Protein AF-A0A4R2CNR7-F1 (afdb_monomer_lite)

Foldseek 3Di:
DDAQADDPDPVLVVCQDPPHPCHDVVSVRNPVSNCQVPDVVNVVVCVVVVPDDDDPVVVPPD

Sequence (62 aa):
MVTHCAVAEPELAALTAPGTETYRWAEEYRLGDQDIVTDPEIRKAIEERDIELVSMRNAFTD

pLDDT: mean 87.38, std 10.8, range [62.25, 98.31]

Secondary structure (DSSP, 8-state):
-------S-TTGGGGGSTT-TTTTHHHHHHHHHHHHHH-HHHHHHHHHTT-----TTGGG--

Radius of gyration: 15.6 Å; chains: 1; bounding box: 30×27×44 Å

Structure (mmCIF, N/CA/C/O backbone):
data_AF-A0A4R2CN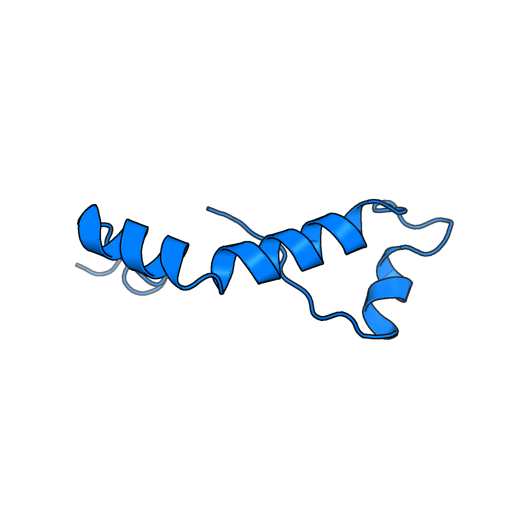R7-F1
#
_entry.id   AF-A0A4R2CNR7-F1
#
loop_
_atom_site.group_PDB
_atom_site.id
_atom_site.type_symbol
_atom_site.label_atom_id
_atom_site.label_alt_id
_atom_site.label_comp_id
_atom_site.label_asym_id
_atom_site.label_entity_id
_atom_site.label_seq_id
_atom_site.pdbx_PDB_ins_code
_atom_site.Cartn_x
_atom_site.Cartn_y
_atom_site.Cartn_z
_atom_site.occupancy
_atom_site.B_iso_or_equiv
_atom_site.auth_seq_id
_atom_site.auth_comp_id
_atom_site.auth_asym_id
_atom_site.auth_atom_id
_atom_site.pdbx_PDB_model_num
ATOM 1 N N . MET A 1 1 ? -8.321 -6.415 4.327 1.00 81.38 1 MET A N 1
ATOM 2 C CA . MET A 1 1 ? -7.829 -6.052 2.980 1.00 81.38 1 MET A CA 1
ATOM 3 C C . MET A 1 1 ? -6.452 -6.667 2.808 1.00 81.38 1 MET A C 1
ATOM 5 O O . MET A 1 1 ? -5.713 -6.687 3.782 1.00 81.38 1 MET A O 1
ATOM 9 N N . VAL A 1 2 ? -6.136 -7.204 1.631 1.00 91.31 2 VAL A N 1
ATOM 10 C CA . VAL A 1 2 ? -4.793 -7.700 1.298 1.00 91.31 2 VAL A CA 1
ATOM 11 C C . VAL A 1 2 ? -4.263 -6.819 0.177 1.00 91.31 2 VAL A C 1
ATOM 13 O O . VAL A 1 2 ? -4.972 -6.623 -0.806 1.00 91.31 2 VAL A O 1
ATOM 16 N N . THR A 1 3 ? -3.057 -6.291 0.344 1.00 93.19 3 THR A N 1
ATOM 17 C CA . THR A 1 3 ? -2.339 -5.487 -0.653 1.00 93.19 3 THR A CA 1
ATOM 18 C C . THR A 1 3 ? -0.951 -6.080 -0.870 1.00 93.19 3 THR A C 1
ATOM 20 O O . THR A 1 3 ? -0.446 -6.835 -0.035 1.00 93.19 3 THR A O 1
ATOM 23 N N . HIS A 1 4 ? -0.332 -5.757 -2.000 1.00 92.44 4 HIS A N 1
ATOM 24 C CA . HIS A 1 4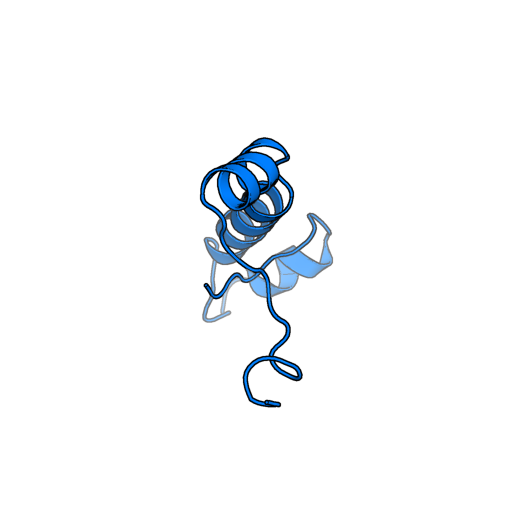 ? 0.955 -6.300 -2.428 1.00 92.44 4 HIS A CA 1
ATOM 25 C C . HIS A 1 4 ? 1.999 -5.200 -2.632 1.00 92.44 4 HIS A C 1
ATOM 27 O O . HIS A 1 4 ? 2.807 -5.283 -3.554 1.00 92.44 4 HIS A O 1
ATOM 33 N N . CYS A 1 5 ? 1.992 -4.186 -1.770 1.00 93.88 5 CYS A N 1
ATOM 34 C CA . CYS A 1 5 ? 2.799 -2.978 -1.906 1.00 93.88 5 CYS A CA 1
ATOM 35 C C . CYS A 1 5 ? 4.274 -3.258 -2.249 1.00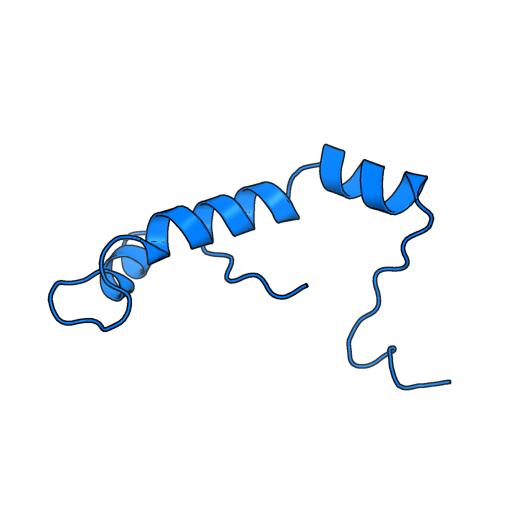 93.88 5 CYS A C 1
ATOM 37 O O . CYS A 1 5 ? 4.898 -4.168 -1.694 1.00 93.88 5 CYS A O 1
ATOM 39 N N . ALA A 1 6 ? 4.829 -2.459 -3.157 1.00 92.56 6 ALA A N 1
ATOM 40 C CA . ALA A 1 6 ? 6.245 -2.477 -3.507 1.00 92.56 6 ALA A CA 1
ATOM 41 C C . ALA A 1 6 ? 6.747 -1.057 -3.792 1.00 92.56 6 ALA A C 1
ATOM 43 O O . ALA A 1 6 ? 5.960 -0.133 -3.975 1.00 92.56 6 ALA A O 1
ATOM 44 N N . VAL A 1 7 ? 8.069 -0.899 -3.845 1.00 91.38 7 VAL A N 1
ATOM 45 C CA . VAL A 1 7 ? 8.740 0.364 -4.183 1.00 91.38 7 VAL A CA 1
ATOM 46 C C . VAL A 1 7 ? 9.290 0.276 -5.607 1.00 91.38 7 VAL A C 1
ATOM 48 O O . VAL A 1 7 ? 9.697 -0.802 -6.043 1.00 91.38 7 VAL A O 1
ATOM 51 N N . ALA A 1 8 ? 9.301 1.404 -6.322 1.00 89.12 8 ALA A N 1
ATOM 52 C CA . ALA A 1 8 ? 9.807 1.524 -7.688 1.00 89.12 8 ALA A CA 1
ATOM 53 C C . ALA A 1 8 ? 11.344 1.417 -7.745 1.00 89.12 8 ALA A C 1
ATOM 55 O O . ALA A 1 8 ? 12.050 2.404 -7.937 1.00 89.12 8 ALA A O 1
ATOM 56 N N . GLU A 1 9 ? 11.848 0.199 -7.573 1.00 90.38 9 GLU A N 1
ATOM 57 C CA . GLU A 1 9 ? 13.266 -0.151 -7.645 1.00 90.38 9 GLU A CA 1
ATOM 58 C C . GLU A 1 9 ? 13.521 -1.145 -8.789 1.00 90.38 9 GLU A C 1
ATOM 60 O O . GLU A 1 9 ? 12.624 -1.916 -9.141 1.00 90.38 9 GLU A O 1
ATOM 65 N N . PRO A 1 10 ? 14.747 -1.217 -9.345 1.00 86.56 10 PRO A N 1
ATOM 66 C CA . PRO A 1 10 ? 15.070 -2.145 -10.432 1.00 86.56 10 PRO A CA 1
ATOM 67 C C . PRO A 1 10 ? 14.759 -3.617 -10.123 1.00 86.56 10 PRO A C 1
ATOM 69 O O . PRO A 1 10 ? 14.483 -4.397 -11.031 1.00 86.56 10 PRO A O 1
ATOM 72 N N . GLU A 1 11 ? 14.789 -4.005 -8.847 1.00 86.56 11 GLU A N 1
ATOM 73 C CA . GLU A 1 11 ? 14.467 -5.364 -8.405 1.00 86.56 11 GLU A CA 1
ATOM 74 C C . GLU A 1 11 ? 12.985 -5.720 -8.620 1.00 86.56 11 GLU A C 1
ATOM 76 O O . GLU A 1 11 ? 12.668 -6.871 -8.918 1.00 86.56 11 GLU A O 1
ATOM 81 N N . LEU A 1 12 ? 12.073 -4.740 -8.572 1.00 85.44 12 LEU A N 1
ATOM 82 C CA . LEU A 1 12 ? 10.648 -4.960 -8.841 1.00 85.44 12 LEU A CA 1
ATOM 83 C C . LEU A 1 12 ? 10.420 -5.444 -10.282 1.00 85.44 12 LEU A C 1
ATOM 85 O O . LEU A 1 12 ? 9.609 -6.345 -10.511 1.00 85.44 12 LEU A O 1
ATOM 89 N N . ALA A 1 13 ? 11.205 -4.934 -11.234 1.00 77.31 13 ALA A N 1
ATOM 90 C CA . ALA A 1 13 ? 11.142 -5.340 -12.637 1.00 77.31 13 ALA A CA 1
ATOM 91 C C . ALA A 1 13 ? 11.549 -6.813 -12.862 1.00 77.31 13 ALA A C 1
ATOM 93 O O . ALA A 1 13 ? 11.191 -7.416 -13.875 1.00 77.31 13 ALA A O 1
ATOM 94 N N . ALA A 1 14 ? 12.257 -7.441 -11.914 1.00 77.88 14 ALA A N 1
ATOM 95 C CA . ALA A 1 14 ? 12.577 -8.867 -11.995 1.00 77.88 14 ALA A CA 1
ATOM 96 C C . ALA A 1 14 ? 11.327 -9.757 -11.841 1.00 77.88 14 ALA A C 1
ATOM 98 O O . ALA A 1 14 ? 11.270 -10.844 -12.417 1.00 77.88 14 ALA A O 1
ATOM 99 N N . LEU A 1 15 ? 10.294 -9.287 -11.126 1.00 72.56 15 LEU A N 1
ATOM 100 C CA . LEU A 1 15 ? 9.009 -9.990 -10.984 1.00 72.56 15 LEU A CA 1
ATOM 101 C C . LEU A 1 15 ? 8.168 -9.942 -12.269 1.00 72.56 15 LEU A C 1
ATOM 103 O O . LEU A 1 15 ? 7.285 -10.780 -12.477 1.00 72.56 15 LEU A O 1
ATOM 107 N N . THR A 1 16 ? 8.449 -8.978 -13.145 1.00 69.44 16 THR A N 1
ATOM 108 C CA . THR A 1 16 ? 7.722 -8.730 -14.393 1.00 69.44 16 THR A CA 1
ATOM 109 C C . THR A 1 16 ? 8.509 -9.161 -15.633 1.00 69.44 16 THR A C 1
ATOM 111 O O . THR A 1 16 ? 8.159 -8.765 -16.744 1.00 69.44 16 THR A O 1
ATOM 114 N N . ALA A 1 17 ? 9.538 -10.004 -15.485 1.00 69.38 17 ALA A N 1
ATOM 115 C CA . ALA A 1 17 ? 10.331 -10.512 -16.603 1.00 69.38 17 ALA A CA 1
ATOM 116 C C . ALA A 1 17 ? 9.535 -11.481 -17.514 1.00 69.38 17 ALA A C 1
ATOM 118 O O . ALA A 1 17 ? 8.684 -12.233 -17.033 1.00 69.38 17 ALA A O 1
ATOM 119 N N . PRO A 1 18 ? 9.795 -11.515 -18.839 1.00 65.50 18 PRO A N 1
ATOM 120 C CA . PRO A 1 18 ? 9.155 -12.478 -19.736 1.00 65.50 18 PRO A CA 1
ATOM 121 C C . PRO A 1 18 ? 9.368 -13.922 -19.258 1.00 65.50 18 PRO A C 1
ATOM 123 O O . PRO A 1 18 ? 10.504 -14.354 -19.082 1.00 65.50 18 PRO A O 1
ATOM 126 N N . GLY A 1 19 ? 8.274 -14.663 -19.066 1.00 70.56 19 GLY A N 1
ATOM 127 C CA . GLY A 1 19 ? 8.299 -16.035 -18.545 1.00 70.56 19 GLY A CA 1
ATOM 128 C C . GLY A 1 19 ? 7.930 -16.169 -17.064 1.00 70.56 19 GLY A C 1
ATOM 129 O O . GLY A 1 19 ? 7.832 -17.296 -16.587 1.00 70.56 19 GLY A O 1
ATOM 130 N N . THR A 1 20 ? 7.681 -15.066 -16.346 1.00 67.75 20 THR A N 1
ATOM 131 C CA . THR A 1 20 ? 7.066 -15.111 -15.009 1.00 67.75 20 THR A CA 1
ATOM 132 C C . THR A 1 20 ? 5.540 -15.217 -15.105 1.00 67.75 20 THR A C 1
ATOM 134 O O . THR A 1 20 ? 4.923 -14.713 -16.045 1.00 67.75 20 THR A O 1
ATOM 137 N N . GLU A 1 21 ? 4.904 -15.871 -14.128 1.00 68.12 21 GLU A N 1
ATOM 138 C CA . GLU A 1 21 ? 3.437 -16.024 -14.083 1.00 68.12 21 GLU A CA 1
ATOM 139 C C . GLU A 1 21 ? 2.705 -14.678 -13.904 1.00 68.12 21 GLU A C 1
ATOM 141 O O . GLU A 1 21 ? 1.559 -14.519 -14.319 1.00 68.12 21 GLU A O 1
ATOM 146 N N . THR A 1 22 ? 3.379 -13.677 -13.333 1.00 66.19 22 THR A N 1
ATOM 147 C CA . THR A 1 22 ? 2.828 -12.364 -12.955 1.00 66.19 22 THR A CA 1
ATOM 148 C C . THR A 1 22 ? 3.219 -11.246 -13.930 1.00 66.19 22 THR A C 1
ATOM 150 O O . THR A 1 22 ? 3.491 -10.111 -13.536 1.00 66.19 22 THR A O 1
ATOM 153 N N . TYR A 1 23 ? 3.309 -11.576 -15.218 1.00 66.69 23 TYR A N 1
ATOM 154 C CA . TYR A 1 23 ? 3.937 -10.728 -16.230 1.00 66.69 23 TYR A CA 1
ATOM 155 C C . TYR A 1 23 ? 3.187 -9.401 -16.508 1.00 66.69 23 TYR A C 1
ATOM 157 O O . TYR A 1 23 ? 1.983 -9.382 -16.759 1.00 66.69 23 TYR A O 1
ATOM 165 N N . ARG A 1 24 ? 3.958 -8.298 -16.541 1.00 64.81 24 ARG A N 1
ATOM 166 C CA . ARG A 1 24 ? 3.630 -6.876 -16.832 1.00 64.81 24 ARG A CA 1
ATOM 167 C C . ARG A 1 24 ? 2.733 -6.118 -15.857 1.00 64.81 24 ARG A C 1
ATOM 169 O O . ARG A 1 24 ? 3.081 -5.001 -15.503 1.00 64.81 24 ARG A O 1
ATOM 176 N N . TRP A 1 25 ? 1.606 -6.675 -15.435 1.00 72.44 25 TRP A N 1
ATOM 177 C CA . TRP A 1 25 ? 0.637 -5.920 -14.626 1.00 72.44 25 TRP A CA 1
ATOM 178 C C . TRP A 1 25 ? 1.030 -5.818 -13.149 1.00 72.44 25 TRP A C 1
ATOM 180 O O . TRP A 1 25 ? 0.595 -4.907 -12.453 1.00 72.44 25 TRP A O 1
ATOM 190 N N . ALA A 1 26 ? 1.865 -6.735 -12.655 1.00 82.25 26 ALA A N 1
ATOM 191 C CA . ALA A 1 26 ? 2.193 -6.792 -11.236 1.00 82.25 26 ALA A CA 1
ATOM 192 C C . ALA A 1 26 ? 2.914 -5.537 -10.731 1.00 82.25 26 ALA A C 1
ATOM 194 O O . ALA A 1 26 ? 2.694 -5.144 -9.598 1.00 82.25 26 ALA A O 1
ATOM 195 N N . GLU A 1 27 ? 3.749 -4.891 -11.538 1.00 87.50 27 GLU A N 1
ATOM 196 C CA . GLU A 1 27 ? 4.447 -3.676 -11.108 1.00 87.50 27 GLU A CA 1
ATOM 197 C C . GLU A 1 27 ? 3.473 -2.515 -10.881 1.00 87.50 27 GLU A C 1
ATOM 199 O O . GLU A 1 27 ? 3.436 -1.958 -9.787 1.00 87.50 27 GLU A O 1
ATOM 204 N N . GLU A 1 28 ? 2.612 -2.230 -11.861 1.00 88.25 28 GLU A N 1
ATOM 205 C CA . GLU A 1 28 ? 1.605 -1.165 -11.779 1.00 88.25 28 GLU A CA 1
ATOM 206 C C . GLU A 1 28 ? 0.702 -1.319 -10.547 1.00 88.25 28 GLU A C 1
ATOM 208 O O . GLU A 1 28 ? 0.532 -0.373 -9.780 1.00 88.25 28 GLU A O 1
ATOM 213 N N . TYR A 1 29 ? 0.173 -2.522 -10.304 1.00 90.06 29 TYR A N 1
ATOM 214 C CA . TYR A 1 29 ? -0.716 -2.751 -9.163 1.00 90.06 29 TYR A CA 1
ATOM 215 C C . TYR A 1 29 ? -0.006 -2.641 -7.815 1.00 90.06 29 TYR A C 1
ATOM 217 O O . TYR A 1 29 ? -0.596 -2.149 -6.861 1.00 90.06 29 TYR A O 1
ATOM 225 N N . ARG A 1 30 ? 1.253 -3.077 -7.708 1.00 92.31 30 ARG A N 1
ATOM 226 C CA . ARG A 1 30 ? 1.994 -3.008 -6.439 1.00 92.31 30 ARG A CA 1
ATOM 227 C C . ARG A 1 30 ? 2.388 -1.577 -6.080 1.00 92.31 30 ARG A C 1
ATOM 229 O O . ARG A 1 30 ? 2.408 -1.242 -4.897 1.00 92.31 30 ARG A O 1
ATOM 236 N N . LE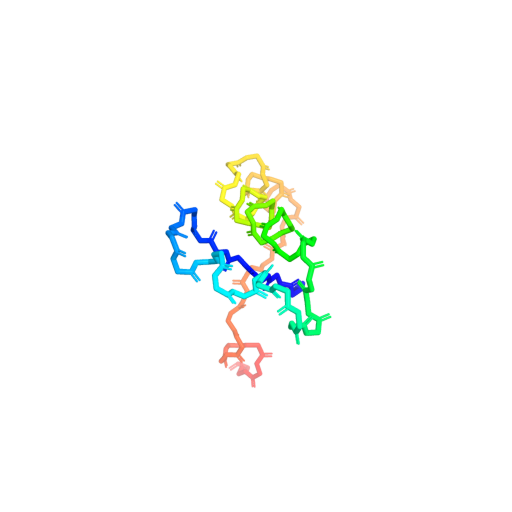U A 1 31 ? 2.678 -0.754 -7.088 1.00 93.19 31 LEU A N 1
ATOM 237 C CA . LEU A 1 31 ? 2.886 0.683 -6.912 1.00 93.19 31 LEU A CA 1
ATOM 238 C C . LEU A 1 31 ? 1.566 1.381 -6.554 1.00 93.19 31 LEU A C 1
ATOM 240 O O . LEU A 1 31 ? 1.524 2.134 -5.589 1.00 93.19 31 LEU A O 1
ATOM 244 N N . GLY A 1 32 ? 0.467 1.050 -7.236 1.00 94.56 32 GLY A N 1
ATOM 245 C CA . GLY A 1 32 ? -0.857 1.583 -6.899 1.00 94.56 32 GLY A CA 1
ATOM 246 C C . GLY A 1 32 ? -1.317 1.210 -5.484 1.00 94.56 32 GLY A C 1
ATOM 247 O O . GLY A 1 32 ? -1.819 2.057 -4.751 1.00 94.56 32 GLY A O 1
ATOM 248 N N . ASP A 1 33 ? -1.091 -0.036 -5.059 1.00 95.31 33 ASP A N 1
ATOM 249 C CA . ASP A 1 33 ? -1.345 -0.478 -3.685 1.00 95.31 33 ASP A CA 1
ATOM 250 C C . ASP A 1 33 ? -0.535 0.350 -2.678 1.00 95.31 33 ASP A C 1
ATOM 252 O O . ASP A 1 33 ? -1.070 0.765 -1.649 1.00 95.31 33 ASP A O 1
ATOM 256 N N . GLN A 1 34 ? 0.744 0.602 -2.976 1.00 95.94 34 GLN A N 1
ATOM 257 C CA . GLN A 1 34 ? 1.632 1.413 -2.144 1.00 95.94 34 GLN A CA 1
ATOM 258 C C . GLN A 1 34 ? 1.120 2.855 -2.017 1.00 95.94 34 GLN A C 1
ATOM 260 O O . GLN A 1 34 ? 1.076 3.377 -0.899 1.00 95.94 34 GLN A O 1
ATOM 265 N N . ASP A 1 35 ? 0.684 3.467 -3.118 1.00 96.12 35 ASP A N 1
ATOM 266 C CA . ASP A 1 35 ? 0.119 4.819 -3.129 1.00 96.12 35 ASP A CA 1
ATOM 267 C C . ASP A 1 35 ? -1.161 4.888 -2.285 1.00 96.12 35 ASP A C 1
ATOM 269 O O . ASP A 1 35 ? -1.286 5.752 -1.420 1.00 96.12 35 ASP A O 1
ATOM 273 N N . ILE A 1 36 ? -2.077 3.927 -2.445 1.00 95.56 36 ILE A N 1
ATOM 274 C CA . ILE A 1 36 ? -3.351 3.895 -1.709 1.00 95.56 36 ILE A CA 1
ATOM 275 C C . ILE A 1 36 ? -3.130 3.735 -0.201 1.00 95.56 36 ILE A C 1
ATOM 277 O O . ILE A 1 36 ? -3.740 4.453 0.590 1.00 95.56 36 ILE A O 1
ATOM 281 N N . VAL A 1 37 ? -2.280 2.798 0.236 1.00 94.94 37 VAL A N 1
ATOM 282 C CA . VAL A 1 37 ? -2.105 2.547 1.683 1.00 94.94 37 VAL A CA 1
ATOM 283 C C . VAL A 1 37 ? -1.312 3.644 2.392 1.00 94.94 37 VAL A C 1
ATOM 285 O O . VAL A 1 37 ? -1.316 3.692 3.623 1.00 94.94 37 VAL A O 1
ATOM 288 N N . THR A 1 38 ? -0.623 4.502 1.637 1.00 95.31 38 THR A N 1
ATOM 289 C CA . THR A 1 38 ? 0.117 5.651 2.175 1.00 95.31 38 THR A CA 1
ATOM 290 C C . THR A 1 38 ? -0.584 6.988 1.964 1.00 95.31 38 THR A C 1
ATOM 292 O O . THR A 1 38 ? -0.113 7.997 2.488 1.00 95.31 38 THR A O 1
ATOM 295 N N . ASP A 1 39 ? -1.728 7.000 1.277 1.00 97.62 39 ASP A N 1
ATOM 296 C CA . ASP A 1 39 ? -2.525 8.200 1.054 1.00 97.62 39 ASP A CA 1
ATOM 297 C C . ASP A 1 39 ? -3.080 8.756 2.389 1.00 97.62 39 ASP A C 1
ATOM 299 O O . ASP A 1 39 ? -3.841 8.075 3.094 1.00 97.62 39 ASP A O 1
ATOM 303 N N . PRO A 1 40 ? -2.743 10.009 2.756 1.00 97.81 40 PRO A N 1
ATOM 304 C CA . PRO A 1 40 ? -3.292 10.665 3.940 1.00 97.81 40 PRO A CA 1
ATOM 305 C C . PRO A 1 40 ? -4.826 10.756 3.954 1.00 97.81 40 PRO A C 1
ATOM 307 O O . PRO A 1 40 ? -5.425 10.705 5.030 1.00 97.81 40 PRO A O 1
ATOM 310 N N . GLU A 1 41 ? -5.484 10.854 2.797 1.00 98.19 41 GLU A N 1
ATOM 311 C CA . GLU A 1 41 ? -6.947 10.893 2.716 1.00 98.19 41 GLU A CA 1
ATOM 312 C C . GLU A 1 41 ? -7.566 9.528 3.040 1.00 98.19 41 GLU A C 1
ATOM 314 O O . GLU A 1 41 ? -8.623 9.464 3.671 1.00 98.19 41 GL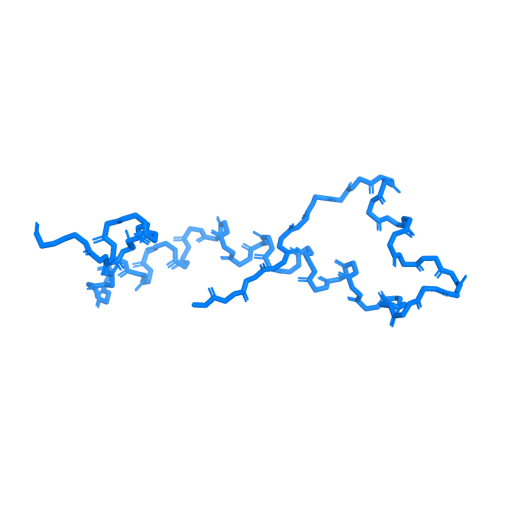U A O 1
ATOM 319 N N . ILE A 1 42 ? -6.886 8.425 2.709 1.00 96.88 42 ILE A N 1
ATOM 320 C CA . ILE A 1 42 ? -7.299 7.083 3.142 1.00 96.88 42 ILE A CA 1
ATOM 321 C C . ILE A 1 42 ? -7.148 6.951 4.657 1.00 96.88 42 ILE A C 1
ATOM 323 O O . ILE A 1 42 ? -8.055 6.443 5.323 1.00 96.88 42 ILE A O 1
ATOM 327 N N . ARG A 1 43 ? -6.052 7.467 5.229 1.00 95.50 43 ARG A N 1
ATOM 328 C CA . ARG A 1 43 ? -5.866 7.491 6.686 1.00 95.50 43 ARG A CA 1
ATOM 329 C C . ARG A 1 43 ? -6.989 8.258 7.385 1.00 95.50 43 ARG A C 1
ATOM 331 O O . ARG A 1 43 ? -7.577 7.744 8.335 1.00 95.50 43 ARG A O 1
ATOM 338 N N . LYS A 1 44 ? -7.321 9.446 6.885 1.00 97.88 44 LYS A N 1
ATOM 339 C CA . LYS A 1 44 ? -8.432 10.263 7.380 1.00 97.88 44 LYS A CA 1
ATOM 340 C C . LYS A 1 44 ? -9.773 9.535 7.256 1.00 97.88 44 LYS A C 1
ATOM 342 O O . LYS A 1 44 ? -10.553 9.514 8.201 1.00 97.88 44 LYS A O 1
ATOM 347 N N . ALA A 1 45 ? -10.027 8.880 6.124 1.00 97.75 45 ALA A N 1
ATOM 348 C CA . ALA A 1 45 ? -11.264 8.143 5.889 1.00 97.75 45 ALA A CA 1
ATOM 349 C C . ALA A 1 45 ? -11.465 6.961 6.855 1.00 97.75 45 ALA A C 1
ATOM 351 O O . ALA A 1 45 ? -12.613 6.673 7.202 1.00 97.75 45 ALA A O 1
ATOM 352 N N . ILE A 1 46 ? -10.380 6.289 7.264 1.00 97.25 46 ILE A N 1
ATOM 353 C CA . ILE A 1 46 ? -10.374 5.226 8.286 1.00 97.25 46 ILE A CA 1
ATOM 354 C C . ILE A 1 46 ? -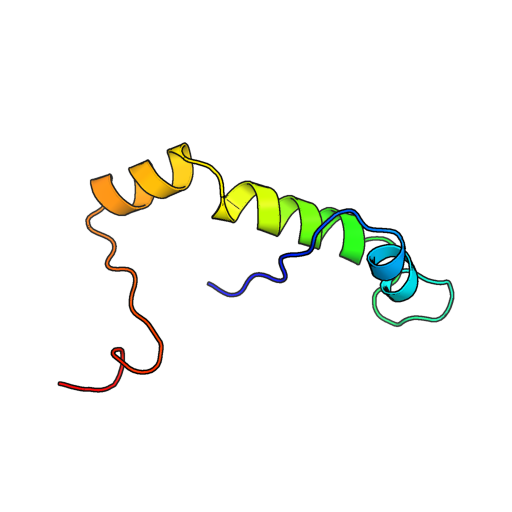10.789 5.799 9.645 1.00 97.25 46 ILE A C 1
ATOM 356 O O . ILE A 1 46 ? -11.666 5.239 10.299 1.00 97.25 46 ILE A O 1
ATOM 360 N N . GLU A 1 47 ? -10.207 6.935 10.035 1.00 97.38 47 GLU A N 1
ATOM 361 C CA . GLU A 1 47 ? -10.498 7.611 11.306 1.00 97.38 47 GLU A CA 1
ATOM 362 C C . GLU A 1 47 ? -11.937 8.140 11.365 1.00 97.38 47 GLU A C 1
ATOM 364 O O . GLU A 1 47 ? -12.650 7.886 12.329 1.00 97.38 47 GLU A O 1
ATOM 369 N N . GLU A 1 48 ? -12.410 8.810 10.310 1.00 98.31 48 GLU A N 1
ATOM 370 C CA . GLU A 1 48 ? -13.778 9.349 10.231 1.00 98.31 48 GLU A CA 1
ATOM 371 C C . GLU A 1 48 ? -14.866 8.269 10.275 1.00 98.31 48 GLU A C 1
ATOM 373 O O . GLU A 1 48 ? -16.011 8.549 10.633 1.00 98.31 48 GLU A O 1
ATOM 378 N N . ARG A 1 49 ? -14.526 7.040 9.876 1.00 98.12 49 ARG A N 1
ATOM 379 C CA . ARG A 1 49 ? -15.441 5.891 9.868 1.00 98.12 49 ARG A CA 1
ATOM 380 C C . ARG A 1 49 ? -15.308 5.011 11.106 1.00 98.12 49 ARG A C 1
ATOM 382 O O . ARG A 1 49 ? -15.971 3.979 11.148 1.00 98.12 49 ARG A O 1
ATOM 389 N N . ASP A 1 50 ? -14.476 5.405 12.069 1.00 97.50 50 ASP A N 1
ATOM 390 C CA . ASP A 1 50 ? -14.197 4.638 13.287 1.00 97.50 50 ASP A CA 1
ATOM 391 C C . ASP A 1 50 ? -13.746 3.195 12.978 1.00 97.50 50 ASP A C 1
ATOM 393 O O . ASP A 1 50 ? -14.141 2.224 13.622 1.00 97.50 50 ASP A O 1
ATOM 397 N N . ILE A 1 51 ? -12.944 3.034 11.916 1.00 96.56 51 ILE A N 1
ATOM 398 C CA . ILE A 1 51 ? -12.391 1.737 11.525 1.00 96.56 51 ILE A CA 1
ATOM 399 C C . ILE A 1 51 ? -11.128 1.485 12.348 1.00 96.56 51 ILE A C 1
ATOM 401 O O . ILE A 1 51 ? -10.092 2.121 12.143 1.00 96.56 51 ILE A O 1
ATOM 405 N N . GLU A 1 52 ? -11.190 0.506 13.246 1.00 94.31 52 GLU A N 1
ATOM 406 C CA . GLU A 1 52 ? -10.031 0.083 14.024 1.00 94.31 52 GLU A CA 1
ATOM 407 C C . GLU A 1 52 ? -9.036 -0.712 13.160 1.00 94.31 52 GLU A C 1
ATOM 409 O O . GLU A 1 52 ? -9.355 -1.758 12.587 1.00 94.31 52 GLU A O 1
ATOM 414 N N . LEU A 1 53 ? -7.792 -0.229 13.082 1.00 93.75 53 LEU A N 1
ATOM 415 C CA . LEU A 1 53 ? -6.693 -0.971 12.466 1.00 93.75 53 LEU A CA 1
ATOM 416 C C . LEU A 1 53 ? -6.030 -1.874 13.505 1.00 93.75 53 LEU A C 1
ATOM 418 O O . LEU A 1 53 ? -5.248 -1.415 14.337 1.00 93.75 53 LEU A O 1
ATOM 422 N N . VAL A 1 54 ? -6.301 -3.173 13.412 1.00 93.94 54 VAL A N 1
ATOM 423 C CA . VAL A 1 54 ? -5.732 -4.186 14.306 1.00 93.94 54 VAL A CA 1
ATOM 424 C C . VAL A 1 54 ? -4.609 -4.971 13.636 1.00 93.94 54 VAL A C 1
ATOM 426 O O . VAL A 1 54 ? -4.635 -5.259 12.439 1.00 93.94 54 VAL A O 1
ATOM 429 N N . SER A 1 55 ? -3.612 -5.365 14.428 1.00 93.62 55 SER A N 1
ATOM 430 C CA . SER A 1 55 ? -2.643 -6.372 13.994 1.00 93.62 55 SER A CA 1
ATOM 431 C C . SER A 1 55 ? -3.238 -7.773 14.145 1.00 93.62 55 SER A C 1
ATOM 433 O O . SER A 1 55 ? -4.040 -8.011 15.046 1.00 93.62 55 SER A O 1
ATOM 435 N N . MET A 1 56 ? -2.789 -8.734 13.331 1.00 91.31 56 MET A N 1
ATOM 436 C CA . MET A 1 56 ? -3.219 -10.139 13.449 1.00 91.31 56 MET A CA 1
ATOM 437 C C . MET A 1 56 ? -2.991 -10.717 14.849 1.00 91.31 56 MET A C 1
ATOM 439 O O . MET A 1 56 ? -3.767 -11.550 15.301 1.00 91.31 56 MET A O 1
ATOM 443 N N . ARG A 1 57 ? -1.940 -10.266 15.545 1.00 92.06 57 ARG A N 1
ATOM 444 C CA . ARG A 1 57 ? -1.666 -10.671 16.925 1.00 92.06 57 ARG A CA 1
ATOM 445 C C . ARG A 1 57 ? -2.803 -10.269 17.861 1.00 92.06 57 ARG A C 1
ATOM 447 O O . ARG A 1 57 ? -3.195 -11.074 18.693 1.00 92.06 57 ARG A O 1
ATOM 454 N N . ASN A 1 58 ? -3.299 -9.044 17.703 1.00 92.00 58 ASN A N 1
ATOM 455 C CA . ASN A 1 58 ? -4.317 -8.469 18.576 1.00 92.00 58 ASN A CA 1
ATOM 456 C C . ASN A 1 58 ? -5.734 -8.885 18.167 1.00 92.00 58 ASN A C 1
ATOM 458 O O . ASN A 1 58 ? -6.628 -8.888 18.997 1.00 92.00 58 ASN A O 1
ATOM 462 N N . ALA A 1 59 ? -5.937 -9.273 16.904 1.00 87.69 59 ALA A N 1
ATOM 463 C CA . ALA A 1 59 ? -7.245 -9.660 16.377 1.00 87.69 59 ALA A CA 1
ATOM 464 C C . ALA A 1 59 ? -7.851 -10.913 17.044 1.00 87.69 59 ALA A C 1
ATOM 466 O O . ALA A 1 59 ? -9.046 -11.153 16.901 1.00 87.69 59 ALA A O 1
ATOM 467 N N . PHE A 1 60 ? -7.037 -11.716 17.739 1.00 88.19 60 PHE A N 1
ATOM 468 C CA . PHE A 1 60 ? -7.462 -12.958 18.402 1.00 88.19 60 PHE A CA 1
ATOM 469 C C . PHE A 1 60 ? -7.120 -13.000 19.895 1.00 88.19 60 PHE A C 1
ATOM 471 O O . PHE A 1 60 ? -7.217 -14.059 20.514 1.00 88.19 60 PHE A O 1
ATOM 478 N N . THR A 1 61 ? -6.663 -11.888 20.463 1.00 77.38 61 THR A N 1
ATOM 479 C CA . THR A 1 61 ? -6.438 -11.768 21.904 1.00 77.38 61 THR A CA 1
ATOM 480 C C . THR A 1 61 ? -7.524 -10.876 22.476 1.00 77.38 61 THR A C 1
ATOM 482 O O . THR A 1 61 ? -7.559 -9.698 22.126 1.00 77.38 61 THR A O 1
ATOM 485 N N . ASP A 1 62 ? -8.383 -11.462 23.312 1.00 62.25 62 ASP A N 1
ATOM 486 C CA . ASP A 1 62 ? -9.342 -10.739 24.158 1.00 62.25 62 ASP A CA 1
ATOM 487 C C . ASP A 1 62 ? -8.634 -9.765 25.118 1.00 62.25 62 ASP A C 1
ATOM 489 O O . ASP A 1 62 ? -7.566 -10.139 25.671 1.00 62.25 62 ASP A O 1
#